Protein AF-A0A3B5MF87-F1 (afdb_monomer_lite)

Structure (mmCIF, N/CA/C/O backbone):
data_AF-A0A3B5MF87-F1
#
_entry.id   AF-A0A3B5MF87-F1
#
loop_
_atom_site.group_PDB
_atom_site.id
_atom_site.type_symbol
_atom_site.label_atom_id
_atom_site.label_alt_id
_atom_site.label_comp_id
_atom_site.label_asym_id
_atom_site.label_entity_id
_atom_site.label_seq_id
_atom_site.pdbx_PDB_ins_code
_atom_site.Cartn_x
_atom_site.Cartn_y
_atom_site.Cartn_z
_atom_site.occupancy
_atom_site.B_iso_or_equiv
_atom_site.auth_seq_id
_atom_site.auth_comp_id
_atom_site.auth_asym_id
_atom_site.auth_atom_id
_atom_site.pdbx_PDB_model_num
ATOM 1 N N . MET A 1 1 ? 2.704 -12.969 -25.550 1.00 55.19 1 MET A N 1
ATOM 2 C CA . MET A 1 1 ? 1.831 -13.294 -24.402 1.00 55.19 1 MET A CA 1
ATOM 3 C C . MET A 1 1 ? 0.394 -13.183 -24.874 1.00 55.19 1 MET A C 1
ATOM 5 O O . MET A 1 1 ? -0.040 -12.079 -25.183 1.00 55.19 1 MET A O 1
ATOM 9 N N . GLU A 1 2 ? -0.325 -14.295 -25.023 1.00 80.19 2 GLU A N 1
ATOM 10 C CA . GLU A 1 2 ? -1.750 -14.218 -25.361 1.00 80.19 2 GLU A CA 1
ATOM 11 C C . GLU A 1 2 ? -2.504 -13.510 -24.228 1.00 80.19 2 GLU A C 1
ATOM 13 O O . GLU A 1 2 ? -2.262 -13.786 -23.053 1.00 80.19 2 GLU A O 1
ATOM 18 N N . ARG A 1 3 ? -3.440 -12.608 -24.557 1.00 82.19 3 ARG A N 1
ATOM 19 C CA . ARG A 1 3 ? -4.233 -11.834 -23.576 1.00 82.19 3 ARG A CA 1
ATOM 20 C C . ARG A 1 3 ? -4.832 -12.719 -22.469 1.00 82.19 3 ARG A C 1
ATOM 22 O O . ARG A 1 3 ? -4.917 -12.291 -21.323 1.00 82.19 3 ARG A O 1
ATOM 29 N N . ARG A 1 4 ? -5.199 -13.962 -22.805 1.00 83.12 4 ARG A N 1
ATOM 30 C CA . ARG A 1 4 ? -5.727 -14.967 -21.870 1.00 83.12 4 ARG A CA 1
ATOM 31 C C . ARG A 1 4 ? -4.704 -15.417 -20.824 1.00 83.12 4 ARG A C 1
ATOM 33 O O . ARG A 1 4 ? -5.057 -15.506 -19.657 1.00 83.12 4 ARG A O 1
ATOM 40 N N . GLN A 1 5 ? -3.451 -15.645 -21.217 1.00 87.88 5 GLN A N 1
ATOM 41 C CA . GLN A 1 5 ? -2.379 -16.041 -20.295 1.00 87.88 5 GLN A CA 1
ATOM 42 C C . GLN A 1 5 ? -2.035 -14.908 -19.326 1.00 87.88 5 GLN A C 1
ATOM 44 O O . GLN A 1 5 ? -1.913 -15.149 -18.133 1.00 87.88 5 GLN A O 1
ATOM 49 N N . PHE A 1 6 ? -1.969 -13.663 -19.812 1.00 82.19 6 PHE A N 1
ATOM 50 C CA . PHE A 1 6 ? -1.723 -12.499 -18.955 1.00 82.19 6 PHE A CA 1
ATOM 51 C C . PHE A 1 6 ? -2.814 -12.326 -17.888 1.00 82.19 6 PHE A C 1
ATOM 53 O O . PHE A 1 6 ? -2.506 -12.177 -16.708 1.00 82.19 6 PHE A O 1
ATOM 60 N N . VAL A 1 7 ? -4.089 -12.401 -18.287 1.00 86.94 7 VAL A N 1
ATOM 61 C CA . VAL A 1 7 ? -5.217 -12.313 -17.345 1.00 86.94 7 VAL A CA 1
ATOM 62 C C . VAL A 1 7 ? -5.210 -13.491 -16.368 1.00 86.94 7 VAL A C 1
ATOM 64 O O . VAL A 1 7 ? -5.424 -13.283 -15.178 1.00 86.94 7 VAL A O 1
ATOM 67 N N . ALA A 1 8 ? -4.909 -14.708 -16.832 1.00 88.94 8 ALA A N 1
ATOM 68 C CA . ALA A 1 8 ? -4.804 -15.877 -15.963 1.00 88.94 8 ALA A CA 1
ATOM 69 C C . ALA A 1 8 ? -3.695 -15.717 -14.910 1.00 88.94 8 ALA A C 1
ATOM 71 O O . ALA A 1 8 ? -3.944 -15.953 -13.731 1.00 88.94 8 ALA A O 1
ATOM 72 N N . SER A 1 9 ? -2.502 -15.258 -15.302 1.00 87.38 9 SER A N 1
ATOM 73 C CA . SER A 1 9 ? -1.400 -14.983 -14.371 1.00 87.38 9 SER A CA 1
ATOM 74 C C . SER A 1 9 ? -1.732 -13.859 -13.388 1.00 87.38 9 SER A C 1
ATOM 76 O O . SER A 1 9 ? -1.398 -13.970 -12.212 1.00 87.38 9 SER A O 1
ATOM 78 N N . LEU A 1 10 ? -2.423 -12.806 -13.840 1.00 84.00 10 LEU A N 1
ATOM 79 C CA . LEU A 1 10 ? -2.860 -11.700 -12.985 1.00 84.00 10 LEU A CA 1
ATOM 80 C C . LEU A 1 10 ? -3.847 -12.181 -11.910 1.00 84.00 10 LEU A C 1
ATOM 82 O O . LEU A 1 10 ? -3.669 -11.887 -10.730 1.00 84.00 10 LEU A O 1
ATOM 86 N N . VAL A 1 11 ? -4.869 -12.943 -12.312 1.00 87.06 11 VAL A N 1
ATOM 87 C CA . VAL A 1 11 ? -5.880 -13.482 -11.392 1.00 87.06 11 VAL A CA 1
ATOM 88 C C . VAL A 1 11 ? -5.253 -14.498 -10.440 1.00 87.06 11 VAL A C 1
ATOM 90 O O . VAL A 1 11 ? -5.478 -14.412 -9.237 1.00 87.06 11 VAL A O 1
ATOM 93 N N . ALA A 1 12 ? -4.418 -15.413 -10.943 1.00 89.06 12 ALA A N 1
ATOM 94 C CA . ALA A 1 12 ? -3.728 -16.397 -10.112 1.00 89.06 12 ALA A CA 1
ATOM 95 C C . ALA A 1 12 ? -2.805 -15.731 -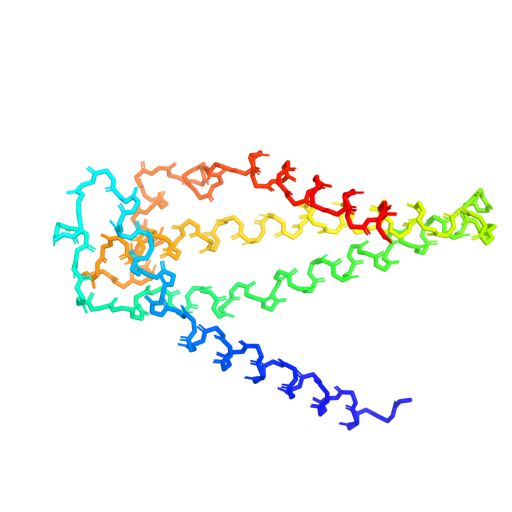9.080 1.00 89.06 12 ALA A C 1
ATOM 97 O O . ALA A 1 12 ? -2.843 -16.097 -7.907 1.00 89.06 12 ALA A O 1
ATOM 98 N N . GLY A 1 13 ? -2.035 -14.716 -9.487 1.00 86.62 13 GLY A N 1
ATOM 99 C CA . GLY A 1 13 ? -1.190 -13.934 -8.583 1.00 86.62 13 GLY A CA 1
ATOM 100 C C . GLY A 1 13 ? -2.000 -13.173 -7.532 1.00 86.62 13 GLY A C 1
ATOM 101 O O . GLY A 1 13 ? -1.656 -13.208 -6.353 1.00 86.62 13 GLY A O 1
ATOM 102 N N . GLY A 1 14 ? -3.115 -12.551 -7.930 1.00 84.50 14 GLY A N 1
ATOM 103 C CA . GLY A 1 14 ? -4.021 -11.860 -7.010 1.00 84.50 14 GLY A CA 1
ATOM 104 C C . GLY A 1 14 ? -4.669 -12.798 -5.988 1.00 84.50 14 GLY A C 1
ATOM 105 O O . GLY A 1 14 ? -4.673 -12.501 -4.794 1.00 84.50 14 GLY A O 1
ATOM 106 N N . CYS A 1 15 ? -5.168 -13.957 -6.428 1.00 86.25 15 CYS A N 1
ATOM 107 C CA . CYS A 1 15 ? -5.738 -14.973 -5.542 1.00 86.25 15 CYS A CA 1
ATOM 108 C C . CYS A 1 15 ? -4.689 -15.561 -4.594 1.00 86.25 15 CYS A C 1
ATOM 110 O O . CYS A 1 15 ? -4.975 -15.729 -3.410 1.00 86.25 15 CYS A O 1
ATOM 112 N N . ALA A 1 16 ? -3.478 -15.840 -5.086 1.00 88.00 16 ALA A N 1
ATOM 113 C CA . ALA A 1 16 ? -2.379 -16.319 -4.255 1.00 88.00 16 ALA A CA 1
ATOM 114 C C . ALA A 1 16 ? -2.008 -15.288 -3.178 1.00 88.00 16 ALA A C 1
ATOM 116 O O . ALA A 1 16 ? -1.942 -15.644 -2.004 1.00 88.00 16 ALA A O 1
ATOM 117 N N . GLY A 1 17 ? -1.857 -14.013 -3.555 1.00 83.69 17 GLY A N 1
ATOM 118 C CA . GLY A 1 17 ? -1.585 -12.919 -2.619 1.00 83.69 17 GLY A CA 1
ATOM 119 C C . GLY A 1 17 ? -2.672 -12.782 -1.553 1.00 83.69 17 GLY A C 1
ATOM 120 O O . GLY A 1 17 ? -2.369 -12.795 -0.366 1.00 83.69 17 GLY A O 1
ATOM 121 N N . MET A 1 18 ? -3.945 -12.777 -1.957 1.00 83.38 18 MET A N 1
ATOM 122 C CA . MET A 1 18 ? -5.071 -12.723 -1.018 1.00 83.38 18 MET A CA 1
ATOM 123 C C . MET A 1 18 ? -5.104 -13.934 -0.076 1.00 83.38 18 MET A C 1
ATOM 125 O O . MET A 1 18 ? -5.409 -13.793 1.103 1.00 83.38 18 MET A O 1
ATOM 129 N N . CYS A 1 19 ? -4.791 -15.133 -0.570 1.00 86.94 19 CYS A N 1
ATOM 130 C CA . CYS A 1 19 ? -4.762 -16.336 0.258 1.00 86.94 19 CYS A CA 1
ATOM 131 C C . CYS A 1 19 ? -3.644 -16.270 1.309 1.00 86.94 19 CYS A C 1
ATOM 133 O O . CYS A 1 19 ? -3.863 -16.641 2.464 1.00 86.94 19 CYS A O 1
ATOM 135 N N . VAL A 1 20 ? -2.465 -15.769 0.925 1.00 87.25 20 VAL A N 1
ATOM 136 C CA . VAL A 1 20 ? -1.350 -15.518 1.848 1.00 87.25 20 VAL A CA 1
ATOM 137 C C . VAL A 1 20 ? -1.753 -14.472 2.885 1.00 87.25 20 VAL A C 1
ATOM 139 O O . VAL A 1 20 ? -1.642 -14.741 4.081 1.00 87.25 20 VAL A O 1
ATOM 142 N N . ASP A 1 21 ? -2.302 -13.338 2.444 1.00 83.81 21 ASP A N 1
ATOM 143 C CA . ASP A 1 21 ? -2.749 -12.258 3.324 1.00 83.81 21 ASP A CA 1
ATOM 144 C C . ASP A 1 21 ? -3.786 -12.760 4.329 1.00 83.81 21 ASP A C 1
ATOM 146 O O . ASP A 1 21 ? -3.618 -12.541 5.520 1.00 83.81 21 ASP A O 1
ATOM 150 N N . LEU A 1 22 ? -4.815 -13.494 3.894 1.00 84.44 22 LEU A N 1
ATOM 151 C CA . LEU A 1 22 ? -5.850 -14.047 4.777 1.00 84.44 22 LEU A CA 1
ATOM 152 C C . LEU A 1 22 ? -5.292 -15.052 5.790 1.00 84.44 22 LEU A C 1
ATOM 154 O O . LEU A 1 22 ? -5.734 -15.068 6.937 1.00 84.44 22 LEU A O 1
ATOM 158 N N . THR A 1 23 ? -4.320 -15.870 5.384 1.00 88.38 23 THR A N 1
ATOM 159 C CA . THR A 1 23 ? -3.690 -16.859 6.272 1.00 88.38 23 THR A CA 1
ATOM 160 C C . THR A 1 23 ? -2.819 -16.183 7.332 1.00 88.38 23 THR A C 1
ATOM 162 O O . THR A 1 23 ? -2.786 -16.624 8.480 1.00 88.38 23 THR A O 1
ATOM 165 N N . LEU A 1 24 ? -2.128 -15.098 6.969 1.00 87.12 24 LEU A N 1
ATOM 166 C CA . LEU A 1 24 ? -1.213 -14.371 7.853 1.00 87.12 24 LEU A CA 1
ATOM 167 C C . LEU A 1 24 ? -1.891 -13.247 8.648 1.00 87.12 24 LEU A C 1
ATOM 169 O O . LEU A 1 24 ? -1.383 -12.852 9.699 1.00 87.12 24 LEU A O 1
ATOM 173 N N . PHE A 1 25 ? -3.064 -12.777 8.216 1.00 84.19 25 PHE A N 1
ATOM 174 C CA . PHE A 1 25 ? -3.796 -11.683 8.855 1.00 84.19 25 PHE A CA 1
ATOM 175 C C . PHE A 1 25 ? -4.025 -11.888 10.363 1.00 84.19 25 PHE A C 1
ATOM 177 O O . PHE A 1 25 ? -3.916 -10.919 11.128 1.00 84.19 25 PHE A O 1
ATOM 184 N N . PRO A 1 26 ? -4.302 -13.121 10.839 1.00 84.69 26 PRO A N 1
ATOM 185 C CA . PRO A 1 26 ? -4.396 -13.384 12.263 1.00 84.69 26 PRO A CA 1
ATOM 186 C C . PRO A 1 26 ? -3.131 -13.094 13.052 1.00 84.69 26 PRO A C 1
ATOM 188 O O . PRO A 1 26 ? -3.196 -12.496 14.128 1.00 84.69 26 PRO A O 1
ATOM 191 N N . LEU A 1 27 ? -1.982 -13.479 12.503 1.00 86.69 27 LEU A N 1
ATOM 192 C CA . LEU A 1 27 ? -0.686 -13.261 13.131 1.00 86.69 27 LEU A CA 1
ATOM 193 C C . LEU A 1 27 ? -0.345 -11.772 13.158 1.00 86.69 27 LEU A C 1
ATOM 195 O O . LEU A 1 27 ? 0.094 -11.269 14.193 1.00 86.69 27 LEU A O 1
ATOM 199 N N . ASP A 1 28 ? -0.634 -11.054 12.072 1.00 84.00 28 ASP A N 1
ATOM 200 C CA . ASP A 1 28 ? -0.458 -9.602 12.002 1.00 84.00 28 ASP A CA 1
ATOM 201 C C . ASP A 1 28 ? -1.291 -8.885 13.066 1.00 84.00 28 ASP A C 1
ATOM 203 O O . ASP A 1 28 ? -0.785 -8.016 13.775 1.00 84.00 28 ASP A O 1
ATOM 207 N N . THR A 1 29 ? -2.551 -9.286 13.233 1.00 82.81 29 THR A N 1
ATOM 208 C CA . THR A 1 29 ? -3.461 -8.669 14.206 1.00 82.81 29 THR A CA 1
ATOM 209 C C . THR A 1 29 ? -3.051 -8.965 15.648 1.00 82.81 29 THR A C 1
ATOM 211 O O . THR A 1 29 ? -3.109 -8.089 16.509 1.00 82.81 29 THR A O 1
ATOM 214 N N . ILE A 1 30 ? -2.585 -10.182 15.936 1.00 85.75 30 ILE A N 1
ATOM 215 C CA . ILE A 1 30 ? -2.056 -10.516 17.264 1.00 85.75 30 ILE A CA 1
ATOM 216 C C . ILE A 1 30 ? -0.790 -9.696 17.545 1.00 85.75 30 ILE A C 1
ATOM 218 O O . ILE A 1 30 ? -0.665 -9.108 18.622 1.00 85.75 30 ILE A O 1
ATOM 222 N N . LYS A 1 31 ? 0.122 -9.593 16.571 1.00 87.19 31 LYS A N 1
ATOM 223 C CA . LYS A 1 31 ? 1.358 -8.813 16.696 1.00 87.19 31 LYS A CA 1
ATOM 224 C C . LYS A 1 31 ? 1.075 -7.333 16.952 1.00 87.19 31 LYS A C 1
ATOM 226 O O . LYS A 1 31 ? 1.668 -6.766 17.868 1.00 87.19 31 LYS A O 1
ATOM 231 N N . THR A 1 32 ? 0.158 -6.712 16.208 1.00 83.69 32 THR A N 1
ATOM 232 C CA . THR A 1 32 ? -0.185 -5.292 16.405 1.00 83.69 32 THR A CA 1
ATOM 233 C C . THR A 1 32 ? -0.815 -5.036 17.772 1.00 83.69 32 THR A C 1
ATOM 235 O O . THR A 1 32 ? -0.495 -4.038 18.414 1.00 83.69 32 THR A O 1
ATOM 238 N N . ARG A 1 33 ? -1.640 -5.958 18.281 1.00 84.50 33 ARG A N 1
ATOM 239 C CA . ARG A 1 33 ? -2.233 -5.851 19.626 1.00 84.50 33 ARG A CA 1
ATOM 240 C C . ARG A 1 33 ? -1.221 -6.048 20.746 1.00 84.50 33 ARG A C 1
ATOM 242 O O . ARG A 1 33 ? -1.295 -5.340 21.746 1.00 84.50 33 ARG A O 1
ATOM 249 N N . LEU A 1 34 ? -0.271 -6.968 20.582 1.00 86.38 34 LEU A N 1
ATOM 250 C CA . LEU A 1 34 ? 0.834 -7.150 21.530 1.00 86.38 34 LEU A CA 1
ATOM 251 C C . LEU A 1 34 ? 1.763 -5.930 21.569 1.00 86.38 34 LEU A C 1
ATOM 253 O O . LEU A 1 34 ? 2.282 -5.595 22.627 1.00 86.38 34 LEU A O 1
ATOM 257 N N . GLN A 1 35 ? 1.940 -5.248 20.435 1.00 85.31 35 GLN A N 1
ATOM 258 C CA . GLN A 1 35 ? 2.724 -4.012 20.334 1.00 85.31 35 GLN A CA 1
ATOM 259 C C . GLN A 1 35 ? 1.938 -2.749 20.737 1.00 85.31 35 GLN A C 1
ATOM 261 O O . GLN A 1 35 ? 2.513 -1.660 20.801 1.00 85.31 35 GLN A O 1
ATOM 266 N N . SER A 1 36 ? 0.636 -2.864 21.025 1.00 83.12 36 SER A N 1
ATOM 267 C CA . SER A 1 36 ? -0.192 -1.734 21.450 1.00 83.12 36 SER A CA 1
ATOM 268 C C . SER A 1 36 ? 0.143 -1.298 22.877 1.00 83.12 36 SER A C 1
ATOM 270 O O . SER A 1 36 ? 0.157 -2.105 23.805 1.00 83.12 36 SER A O 1
ATOM 272 N N . GLN A 1 37 ? 0.298 0.012 23.079 1.00 80.38 37 GLN A N 1
ATOM 273 C CA . GLN A 1 37 ? 0.535 0.626 24.395 1.00 80.38 37 GLN A CA 1
ATOM 274 C C . GLN A 1 37 ? -0.609 0.377 25.397 1.00 80.38 37 GLN A C 1
ATOM 276 O O . GLN A 1 37 ? -0.416 0.484 26.603 1.00 80.38 37 GLN A O 1
ATOM 281 N N . GLN A 1 38 ? -1.810 0.044 24.915 1.00 80.06 38 GLN A N 1
ATOM 282 C CA . GLN A 1 38 ? -2.989 -0.190 25.756 1.00 80.06 38 GLN A CA 1
ATOM 283 C C . GLN A 1 38 ? -3.040 -1.617 26.342 1.00 80.06 38 GLN A C 1
ATOM 285 O O . GLN A 1 38 ? -3.834 -1.873 27.250 1.00 80.06 38 GLN A O 1
ATOM 290 N N . GLY A 1 39 ? -2.199 -2.536 25.848 1.00 82.00 39 GLY A N 1
ATOM 291 C CA . GLY A 1 39 ? -2.164 -3.946 26.243 1.00 82.00 39 GLY A CA 1
ATOM 292 C C . GLY A 1 39 ? -3.142 -4.846 25.470 1.00 82.00 39 GLY A C 1
ATOM 293 O O . GLY A 1 39 ? -4.200 -4.412 25.009 1.00 82.00 39 GLY A O 1
ATOM 294 N N . PHE A 1 40 ? -2.799 -6.136 25.360 1.00 83.44 40 PHE A N 1
ATOM 295 C CA . PHE A 1 40 ? -3.471 -7.116 24.489 1.00 83.44 40 PHE A CA 1
ATOM 296 C C . PHE A 1 40 ? -4.986 -7.234 24.719 1.00 83.44 40 PHE A C 1
ATOM 298 O O . PHE A 1 40 ? -5.765 -7.224 23.768 1.00 83.44 40 PHE A O 1
ATOM 305 N N . HIS A 1 41 ? -5.419 -7.298 25.981 1.00 81.06 41 HIS A N 1
ATOM 306 C CA . HIS A 1 41 ? -6.833 -7.475 26.328 1.00 81.06 41 HIS A CA 1
ATOM 307 C C . HIS A 1 41 ? -7.675 -6.243 25.970 1.00 81.06 41 HIS A C 1
ATOM 309 O O . HIS A 1 41 ? -8.782 -6.388 25.458 1.00 81.06 41 HIS A O 1
ATOM 315 N N . LYS A 1 42 ? -7.140 -5.031 26.184 1.00 79.19 42 LYS A N 1
ATOM 316 C CA . LYS A 1 42 ? -7.834 -3.773 25.857 1.00 79.19 42 LYS A CA 1
ATOM 317 C C . LYS A 1 42 ? -7.873 -3.503 24.354 1.00 79.19 42 LYS A C 1
ATOM 319 O O . LYS A 1 42 ? -8.842 -2.934 23.874 1.00 79.19 42 LYS A O 1
ATOM 324 N N . ALA A 1 43 ? -6.875 -3.983 23.612 1.00 75.88 43 ALA A N 1
ATOM 325 C CA . ALA A 1 43 ? -6.833 -3.912 22.152 1.00 75.88 43 ALA A CA 1
ATOM 326 C C . ALA A 1 43 ? -7.717 -4.972 21.450 1.00 75.88 43 ALA A C 1
ATOM 328 O O . ALA A 1 43 ? -7.662 -5.111 20.230 1.00 75.88 43 ALA A O 1
ATOM 329 N N . GLY A 1 44 ? -8.524 -5.734 22.204 1.00 76.56 44 GLY A N 1
ATOM 330 C CA . GLY A 1 44 ? -9.496 -6.694 21.672 1.00 76.56 44 GLY A CA 1
ATOM 331 C C . GLY A 1 44 ? -9.120 -8.171 21.788 1.00 76.56 44 GLY A C 1
ATOM 332 O O . GLY A 1 44 ? -9.880 -9.020 21.321 1.00 76.56 44 GLY A O 1
ATOM 333 N N . GLY A 1 45 ? -7.980 -8.506 22.400 1.00 82.19 45 GLY A N 1
ATOM 334 C CA . GLY A 1 45 ? -7.568 -9.887 22.667 1.00 82.19 45 GLY A CA 1
ATOM 335 C C . GLY A 1 45 ? -7.557 -10.757 21.407 1.00 82.19 45 GLY A C 1
ATOM 336 O O . GLY A 1 45 ? -6.914 -10.412 20.419 1.00 82.19 45 GLY A O 1
ATOM 337 N N . PHE A 1 46 ? -8.309 -11.860 21.421 1.00 82.25 46 PHE A N 1
ATOM 338 C CA . PHE A 1 46 ? -8.519 -12.745 20.265 1.00 82.25 46 PHE A CA 1
ATOM 339 C C . PHE A 1 46 ? -9.821 -12.454 19.486 1.00 82.25 46 PHE A C 1
ATOM 341 O O . PHE A 1 46 ? -10.179 -13.196 18.579 1.00 82.25 46 PHE A O 1
ATOM 348 N N . GLY A 1 47 ? -10.566 -11.396 19.823 1.00 75.06 47 GLY A N 1
ATOM 349 C CA . GLY A 1 47 ? -11.815 -11.040 19.138 1.00 75.06 47 GLY A CA 1
ATOM 350 C C . GLY A 1 47 ? -11.580 -10.194 17.884 1.00 75.06 47 GLY A C 1
ATOM 351 O O . GLY A 1 47 ? -10.740 -9.298 17.891 1.00 75.06 47 GLY A O 1
ATOM 352 N N . GLY A 1 48 ? -12.319 -10.434 16.796 1.00 72.31 48 GLY A N 1
ATOM 353 C CA . GLY A 1 48 ? -12.262 -9.578 15.598 1.00 72.31 48 GLY A CA 1
ATOM 354 C C . GLY A 1 48 ? -10.899 -9.581 14.896 1.00 72.31 48 GLY A C 1
ATOM 355 O O . GLY A 1 48 ? -10.394 -8.533 14.511 1.00 72.31 48 GLY A O 1
ATOM 356 N N . ILE A 1 49 ? -10.280 -10.755 14.766 1.00 79.69 49 ILE A N 1
ATOM 357 C CA . ILE A 1 49 ? -8.921 -10.924 14.232 1.00 79.69 49 ILE A CA 1
ATOM 358 C C . ILE A 1 49 ? -8.803 -10.527 12.747 1.00 79.69 49 ILE A C 1
ATOM 360 O O . ILE A 1 49 ? -7.738 -10.128 12.304 1.00 79.69 49 ILE A O 1
ATOM 364 N N . TYR A 1 50 ? -9.896 -10.566 11.983 1.00 78.44 50 TYR A N 1
ATOM 365 C CA . TYR A 1 50 ? -9.929 -10.137 10.576 1.00 78.44 50 TYR A CA 1
ATOM 366 C C . TYR A 1 50 ? -10.328 -8.658 10.393 1.00 78.44 50 TYR A C 1
ATOM 368 O O . TYR A 1 50 ? -10.631 -8.212 9.283 1.00 78.44 50 TYR A O 1
ATOM 376 N N . ALA A 1 51 ? -10.351 -7.872 11.473 1.00 72.38 51 ALA A N 1
ATOM 377 C CA . ALA A 1 51 ? -10.676 -6.452 11.414 1.00 72.38 51 ALA A CA 1
ATOM 378 C C . ALA A 1 51 ? -9.602 -5.694 10.607 1.00 72.38 51 ALA A C 1
ATOM 380 O O . ALA A 1 51 ? -8.438 -5.666 10.990 1.00 72.38 51 ALA A O 1
ATOM 381 N N . GLY A 1 52 ? -9.984 -5.088 9.476 1.00 73.88 52 GLY A N 1
ATOM 382 C CA . GLY A 1 52 ? -9.066 -4.352 8.591 1.00 73.88 52 GLY A CA 1
ATOM 383 C C . GLY A 1 52 ? -8.622 -5.094 7.321 1.00 73.88 52 GLY A C 1
ATOM 384 O O . GLY A 1 52 ? -7.929 -4.496 6.500 1.00 73.88 52 GLY A O 1
ATOM 385 N N . VAL A 1 53 ? -9.053 -6.345 7.100 1.00 80.25 53 VAL A N 1
ATOM 386 C CA . VAL A 1 53 ? -8.858 -7.036 5.805 1.00 80.25 53 VAL A CA 1
ATOM 387 C C . VAL A 1 53 ? -9.401 -6.211 4.627 1.00 80.25 53 VAL A C 1
ATOM 389 O O . VAL A 1 53 ? -8.691 -6.085 3.628 1.00 80.25 53 VAL A O 1
ATOM 392 N N . PRO A 1 54 ? -10.595 -5.581 4.713 1.00 76.06 54 PRO A N 1
ATOM 393 C CA . PRO A 1 54 ? -11.138 -4.831 3.583 1.00 76.06 54 PRO A CA 1
ATOM 394 C C . PRO A 1 54 ? -10.277 -3.635 3.163 1.00 76.06 54 PRO A C 1
ATOM 396 O O . PRO A 1 54 ? -10.140 -3.393 1.967 1.00 76.06 54 PRO A O 1
ATOM 399 N N . SER A 1 55 ? -9.661 -2.900 4.102 1.00 78.69 55 SER A N 1
ATOM 400 C CA . SER A 1 55 ? -8.763 -1.798 3.722 1.00 78.69 55 SER A CA 1
ATOM 401 C C . SER A 1 55 ? -7.509 -2.318 3.037 1.00 78.69 55 SER A C 1
ATOM 403 O O . SER A 1 55 ? -7.122 -1.764 2.014 1.00 78.69 55 SER A O 1
ATOM 405 N N . ALA A 1 56 ? -6.908 -3.395 3.554 1.00 78.50 56 ALA A N 1
ATOM 406 C CA . ALA A 1 56 ? -5.735 -4.014 2.938 1.00 78.50 56 ALA A CA 1
ATOM 407 C C . ALA A 1 56 ? -6.021 -4.426 1.486 1.00 78.50 56 ALA A C 1
ATOM 409 O O . ALA A 1 56 ? -5.320 -3.996 0.574 1.00 78.50 56 ALA A O 1
ATOM 410 N N . ALA A 1 57 ? -7.114 -5.163 1.268 1.00 81.38 57 ALA A N 1
ATOM 411 C CA . ALA A 1 57 ? -7.519 -5.633 -0.052 1.00 81.38 57 ALA A CA 1
ATOM 412 C C . ALA A 1 57 ? -7.739 -4.487 -1.054 1.00 81.38 57 ALA A C 1
ATOM 414 O O . ALA A 1 57 ? -7.293 -4.570 -2.199 1.00 81.38 57 ALA A O 1
ATOM 415 N N . VAL A 1 58 ? -8.397 -3.403 -0.625 1.00 84.12 58 VAL A N 1
ATOM 416 C CA . VAL A 1 58 ? -8.681 -2.243 -1.487 1.00 84.12 58 VAL A CA 1
ATOM 417 C C . VAL A 1 58 ? -7.407 -1.470 -1.842 1.00 84.12 58 VAL A C 1
ATOM 419 O O . VAL A 1 58 ? -7.294 -0.972 -2.961 1.00 84.12 58 VAL A O 1
ATOM 422 N N . GLY A 1 59 ? -6.436 -1.379 -0.929 1.00 82.81 59 GLY A N 1
ATOM 423 C CA . GLY A 1 59 ? -5.186 -0.655 -1.177 1.00 82.81 59 GLY A CA 1
ATOM 424 C C . GLY A 1 59 ? -4.137 -1.433 -1.979 1.00 82.81 59 GLY A C 1
ATOM 425 O O . GLY A 1 59 ? -3.283 -0.807 -2.608 1.00 82.81 59 GLY A O 1
ATOM 426 N N . SER A 1 60 ? -4.195 -2.770 -2.015 1.00 82.88 60 SER A N 1
ATOM 427 C CA . SER A 1 60 ? -3.160 -3.601 -2.652 1.00 82.88 60 SER A CA 1
ATOM 428 C C . SER A 1 60 ? -3.023 -3.371 -4.159 1.00 82.88 60 SER A C 1
ATOM 430 O O . SER A 1 60 ? -1.912 -3.182 -4.657 1.00 82.88 60 SER A O 1
ATOM 432 N N . PHE A 1 61 ? -4.138 -3.340 -4.897 1.00 85.38 61 PHE A N 1
ATOM 433 C CA . PHE A 1 61 ? -4.114 -3.108 -6.345 1.00 85.38 61 PHE A CA 1
ATOM 434 C C . PHE A 1 61 ? -3.548 -1.728 -6.732 1.00 85.38 61 PHE A C 1
ATOM 436 O O . PHE A 1 61 ? -2.597 -1.685 -7.517 1.00 85.38 61 PHE A O 1
ATOM 443 N N . PRO A 1 62 ? -4.059 -0.599 -6.198 1.00 89.56 62 PRO A N 1
ATOM 444 C CA . PRO A 1 62 ? -3.533 0.718 -6.549 1.00 89.56 62 PRO A CA 1
ATOM 445 C C . PRO A 1 62 ? -2.084 0.913 -6.083 1.00 89.56 62 PRO A C 1
ATOM 447 O O . PRO A 1 62 ? -1.312 1.553 -6.793 1.00 89.56 62 PRO A O 1
ATOM 450 N N . ASN A 1 63 ? -1.679 0.310 -4.957 1.00 88.19 63 ASN A N 1
ATOM 451 C CA . ASN A 1 63 ? -0.281 0.297 -4.523 1.00 88.19 63 ASN A CA 1
ATOM 452 C C . ASN A 1 63 ? 0.633 -0.377 -5.562 1.00 88.19 63 ASN A C 1
ATOM 454 O O . ASN A 1 63 ? 1.628 0.212 -5.983 1.00 88.19 63 ASN A O 1
ATOM 458 N N . ALA A 1 64 ? 0.277 -1.586 -6.010 1.00 86.88 64 ALA A N 1
ATOM 459 C CA . ALA A 1 64 ? 1.055 -2.315 -7.009 1.00 86.88 64 ALA A CA 1
ATOM 460 C C . ALA A 1 64 ? 1.100 -1.567 -8.351 1.00 86.88 64 ALA A C 1
ATOM 462 O O . ALA A 1 64 ? 2.165 -1.438 -8.954 1.00 86.88 64 ALA A O 1
ATOM 463 N N . ALA A 1 65 ? -0.034 -1.025 -8.802 1.00 89.31 65 ALA A N 1
ATOM 464 C CA . ALA A 1 65 ? -0.103 -0.250 -10.036 1.00 89.31 65 ALA A CA 1
ATOM 465 C C . ALA A 1 65 ? 0.817 0.981 -9.989 1.00 89.31 65 ALA A C 1
ATOM 467 O O . ALA A 1 65 ? 1.586 1.208 -10.922 1.00 89.31 65 ALA A O 1
ATOM 468 N N . ALA A 1 66 ? 0.785 1.743 -8.893 1.00 91.94 66 ALA A N 1
ATOM 469 C CA . ALA A 1 66 ? 1.627 2.921 -8.719 1.00 91.94 66 ALA A CA 1
ATOM 470 C C . ALA A 1 66 ? 3.124 2.578 -8.720 1.00 91.94 66 ALA A C 1
ATOM 472 O O . ALA A 1 66 ? 3.906 3.276 -9.372 1.00 91.94 66 ALA A O 1
ATOM 473 N N . PHE A 1 67 ? 3.510 1.482 -8.058 1.00 92.19 67 PHE A N 1
ATOM 474 C CA . PHE A 1 67 ? 4.879 0.970 -8.092 1.00 92.19 67 PHE A CA 1
ATOM 475 C C . PHE A 1 67 ? 5.310 0.625 -9.523 1.00 92.19 67 PHE A C 1
ATOM 477 O O . PHE A 1 67 ? 6.281 1.192 -10.020 1.00 92.19 67 PHE A O 1
ATOM 484 N N . PHE A 1 68 ? 4.573 -0.257 -10.211 1.00 90.44 68 PHE A N 1
ATOM 485 C CA . PHE A 1 68 ? 4.968 -0.758 -11.531 1.00 90.44 68 PHE A CA 1
ATOM 486 C C . PHE A 1 68 ? 4.991 0.337 -12.599 1.00 90.44 68 PHE A C 1
ATOM 488 O O . PHE A 1 68 ? 5.926 0.390 -13.394 1.00 90.44 68 PHE A O 1
ATOM 495 N N . VAL A 1 69 ? 4.008 1.243 -12.603 1.00 91.94 69 VAL A N 1
ATOM 496 C CA . VAL A 1 69 ? 3.977 2.369 -13.550 1.00 91.94 69 VAL A CA 1
ATOM 497 C C . VAL A 1 69 ? 5.188 3.277 -13.347 1.00 91.94 69 VAL A C 1
ATOM 499 O O . VAL A 1 69 ? 5.867 3.632 -14.311 1.00 91.94 69 VAL A O 1
ATOM 502 N N . THR A 1 70 ? 5.491 3.627 -12.097 1.00 92.75 70 THR A N 1
ATOM 503 C CA . THR A 1 70 ? 6.640 4.483 -11.774 1.00 92.75 70 THR A CA 1
ATOM 504 C C . THR A 1 70 ? 7.957 3.785 -12.103 1.00 92.75 70 THR A C 1
ATOM 506 O O . THR A 1 70 ? 8.859 4.406 -12.664 1.00 92.75 70 THR A O 1
ATOM 509 N N . TYR A 1 71 ? 8.054 2.490 -11.805 1.00 90.81 71 TYR A N 1
ATOM 510 C CA . TYR A 1 71 ? 9.217 1.664 -12.099 1.00 90.81 71 TYR A CA 1
ATOM 511 C C . TYR A 1 71 ? 9.520 1.617 -13.602 1.00 90.81 71 TYR A C 1
ATOM 513 O O . TYR A 1 71 ? 10.630 1.955 -14.013 1.00 90.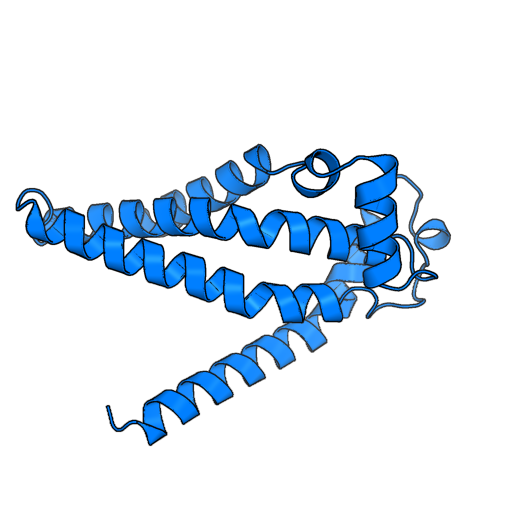81 71 TYR A O 1
ATOM 521 N N . GLU A 1 72 ? 8.534 1.265 -14.434 1.00 88.75 72 GLU A N 1
ATOM 522 C CA . GLU A 1 72 ? 8.706 1.175 -15.891 1.00 88.75 72 GLU A CA 1
ATOM 523 C C . GLU A 1 72 ? 9.001 2.545 -16.514 1.00 88.75 72 GLU A C 1
ATOM 525 O O . GLU A 1 72 ? 9.895 2.668 -17.354 1.00 88.75 72 GLU A O 1
ATOM 530 N N . CYS A 1 73 ? 8.321 3.602 -16.054 1.00 89.88 73 CYS A N 1
ATOM 531 C CA . CYS A 1 73 ? 8.583 4.971 -16.501 1.00 89.88 73 CYS A CA 1
ATOM 532 C C . CYS A 1 73 ? 10.025 5.397 -16.185 1.00 89.88 73 CYS A C 1
ATOM 534 O O . CYS A 1 73 ? 10.758 5.854 -17.063 1.00 89.88 73 CYS A O 1
ATOM 536 N N . THR A 1 74 ? 10.469 5.169 -14.948 1.00 89.38 74 THR A N 1
ATOM 537 C CA . THR A 1 74 ? 11.829 5.507 -14.515 1.00 89.38 74 THR A CA 1
ATOM 538 C C . THR A 1 74 ? 12.868 4.714 -15.301 1.00 89.38 74 THR A C 1
ATOM 540 O O . THR A 1 74 ? 13.840 5.280 -15.796 1.00 89.38 74 THR A O 1
ATOM 543 N N . LYS A 1 75 ? 12.646 3.411 -15.488 1.00 86.69 75 LYS A N 1
ATOM 544 C CA . LYS A 1 75 ? 13.539 2.550 -16.267 1.00 86.69 75 LYS A CA 1
ATOM 545 C C . LYS A 1 75 ? 13.640 3.003 -17.726 1.00 86.69 75 LYS A C 1
ATOM 547 O O . LYS A 1 75 ? 14.742 3.052 -18.269 1.00 86.69 75 LYS A O 1
ATOM 552 N N . SER A 1 76 ? 12.522 3.393 -18.342 1.00 86.50 76 SER A N 1
ATOM 553 C CA . SER A 1 76 ? 12.499 3.935 -19.705 1.00 86.50 76 SER A CA 1
ATOM 554 C C . SER A 1 76 ? 13.294 5.240 -19.820 1.00 86.50 76 SER A C 1
ATOM 556 O O . SER A 1 76 ? 14.044 5.418 -20.778 1.00 86.50 76 SER A O 1
ATOM 558 N N . LEU A 1 77 ? 13.172 6.142 -18.840 1.00 86.50 77 LEU A N 1
ATOM 559 C CA . LEU A 1 77 ? 13.905 7.413 -18.810 1.00 86.50 77 LEU A CA 1
ATOM 560 C C . LEU A 1 77 ? 15.416 7.211 -18.611 1.00 86.50 77 LEU A C 1
ATOM 562 O O . LEU A 1 77 ? 16.227 7.835 -19.299 1.00 86.50 77 LEU A O 1
ATOM 566 N N . LEU A 1 78 ? 15.808 6.310 -17.705 1.00 83.44 78 LEU A N 1
ATOM 567 C CA . LEU A 1 78 ? 17.215 5.989 -17.451 1.00 83.44 78 LEU A CA 1
ATOM 568 C C . LEU A 1 78 ? 17.864 5.284 -18.650 1.00 83.44 78 LEU A C 1
ATOM 570 O O . LEU A 1 78 ? 19.009 5.586 -18.987 1.00 83.44 78 LEU A O 1
ATOM 574 N N . GLY A 1 79 ? 17.126 4.397 -19.324 1.00 78.69 79 GLY A N 1
ATOM 575 C CA . GLY A 1 79 ? 17.575 3.738 -20.551 1.00 78.69 79 GLY A CA 1
ATOM 576 C C . GLY A 1 79 ? 17.755 4.709 -21.722 1.00 78.69 79 GLY A C 1
ATOM 577 O O . GLY A 1 79 ? 18.744 4.616 -22.447 1.00 78.69 79 GLY A O 1
ATOM 578 N N . ALA A 1 80 ? 16.855 5.687 -21.869 1.00 77.69 80 ALA A N 1
ATOM 579 C CA . ALA A 1 80 ? 16.939 6.713 -22.913 1.00 77.69 80 ALA A CA 1
ATOM 580 C C . ALA A 1 80 ? 18.115 7.687 -22.714 1.00 77.69 80 ALA A C 1
ATOM 582 O O . ALA A 1 80 ? 18.625 8.249 -23.680 1.00 77.69 80 ALA A O 1
ATOM 583 N N . SER A 1 81 ? 18.575 7.864 -21.472 1.00 67.88 81 SER A N 1
ATOM 584 C CA . SER A 1 81 ? 19.644 8.808 -21.116 1.00 67.88 81 SER A CA 1
ATOM 585 C C . SER A 1 81 ? 21.061 8.306 -21.458 1.00 67.88 81 SER A C 1
ATOM 587 O O . SER A 1 81 ? 22.029 9.028 -21.233 1.00 67.88 81 SER A O 1
ATOM 589 N N . GLY A 1 82 ? 21.216 7.074 -21.970 1.00 61.28 82 GLY A N 1
ATOM 590 C CA . GLY A 1 82 ? 22.480 6.486 -22.455 1.00 61.28 82 GLY A CA 1
ATOM 591 C C . GLY A 1 82 ? 23.527 6.154 -21.379 1.00 61.28 82 GLY A C 1
ATOM 592 O O . GLY A 1 82 ? 24.200 5.131 -21.473 1.00 61.28 82 GLY A O 1
ATOM 593 N N . ALA A 1 83 ? 23.617 6.948 -20.309 1.00 60.62 83 ALA A N 1
ATOM 594 C CA . ALA A 1 83 ? 24.550 6.768 -19.193 1.00 60.62 83 ALA A CA 1
ATOM 595 C C . ALA A 1 83 ? 24.301 5.480 -18.383 1.00 60.62 83 ALA A C 1
ATOM 597 O O . ALA A 1 83 ? 25.238 4.897 -17.842 1.00 60.62 83 ALA A O 1
ATOM 598 N N . PHE A 1 84 ? 23.050 5.007 -18.338 1.00 61.16 84 PHE A N 1
ATOM 599 C CA . PHE A 1 84 ? 22.647 3.783 -17.633 1.00 61.16 84 PHE A CA 1
ATOM 600 C C . PHE A 1 84 ? 22.314 2.614 -18.575 1.00 61.16 84 PHE A C 1
ATOM 602 O O . PHE A 1 84 ? 21.856 1.571 -18.118 1.00 61.16 84 PHE A O 1
ATOM 609 N N . ALA A 1 85 ? 22.567 2.756 -19.882 1.00 61.03 85 ALA A N 1
ATOM 610 C CA . ALA A 1 85 ? 22.329 1.699 -20.869 1.00 61.03 85 ALA A CA 1
ATOM 611 C C . ALA A 1 85 ? 23.426 0.613 -20.870 1.00 61.03 85 ALA A C 1
ATOM 613 O O . ALA A 1 85 ? 23.259 -0.449 -21.468 1.00 61.03 85 ALA A O 1
ATOM 614 N N . ALA A 1 86 ? 24.559 0.863 -20.204 1.00 66.94 86 ALA A N 1
ATOM 615 C CA . ALA A 1 86 ? 25.655 -0.093 -20.110 1.00 66.94 86 ALA A CA 1
ATOM 616 C C . ALA A 1 86 ? 25.304 -1.272 -19.171 1.00 66.94 86 ALA A C 1
ATOM 618 O O . ALA A 1 86 ? 24.776 -1.040 -18.082 1.00 66.94 86 ALA A O 1
ATOM 619 N N . PRO A 1 87 ? 25.698 -2.524 -19.488 1.00 65.31 87 PRO A N 1
ATOM 620 C CA . PRO A 1 87 ? 25.406 -3.704 -18.658 1.00 65.31 87 PRO A CA 1
ATOM 621 C C . PRO A 1 87 ? 25.891 -3.598 -17.203 1.00 65.31 87 PRO A C 1
ATOM 623 O O . PRO A 1 87 ? 25.269 -4.146 -16.299 1.00 65.31 87 PRO A O 1
ATOM 626 N N . ARG A 1 88 ? 26.978 -2.851 -16.954 1.00 66.56 88 ARG A N 1
ATOM 627 C CA . ARG A 1 88 ? 27.499 -2.576 -15.600 1.00 66.56 88 ARG A CA 1
ATOM 628 C C . ARG A 1 88 ? 26.625 -1.622 -14.778 1.00 66.56 88 ARG A C 1
ATOM 630 O O . ARG A 1 88 ? 26.695 -1.657 -13.558 1.00 66.56 88 ARG A O 1
ATOM 637 N N . ALA A 1 89 ? 25.826 -0.779 -15.427 1.00 71.94 89 ALA A N 1
ATOM 638 C CA . ALA A 1 89 ? 24.946 0.191 -14.777 1.00 71.94 89 ALA A CA 1
ATOM 639 C C . ALA A 1 89 ? 23.515 -0.346 -14.576 1.00 71.94 89 ALA A C 1
ATOM 641 O O . ALA A 1 89 ? 22.703 0.301 -13.911 1.00 71.94 89 ALA A O 1
ATOM 642 N N . ALA A 1 90 ? 23.214 -1.540 -15.105 1.00 74.38 90 ALA A N 1
ATOM 643 C CA . ALA A 1 90 ? 21.897 -2.159 -15.011 1.00 74.38 90 ALA A CA 1
ATOM 644 C C . ALA A 1 90 ? 21.404 -2.317 -13.555 1.00 74.38 90 ALA A C 1
ATOM 646 O O . ALA A 1 90 ? 20.287 -1.867 -13.288 1.00 74.38 90 ALA A O 1
ATOM 647 N N . PRO A 1 91 ? 22.200 -2.819 -12.581 1.00 81.69 91 PRO A N 1
ATOM 648 C CA . PRO A 1 91 ? 21.746 -2.935 -11.190 1.00 81.69 91 PRO A CA 1
ATOM 649 C C . PRO A 1 91 ? 21.357 -1.582 -10.585 1.00 81.69 91 PRO A C 1
ATOM 651 O O . PRO A 1 91 ? 20.291 -1.447 -9.993 1.00 81.69 91 PRO A O 1
ATOM 654 N N . VAL A 1 92 ? 22.165 -0.547 -10.835 1.00 82.62 92 VAL A N 1
ATOM 655 C CA . VAL A 1 92 ? 21.913 0.818 -10.350 1.00 82.62 92 VAL A CA 1
ATOM 656 C C . VAL A 1 92 ? 20.629 1.388 -10.956 1.00 82.62 92 VAL A C 1
ATOM 658 O O . VAL A 1 92 ? 19.827 1.998 -10.253 1.00 82.62 92 VAL A O 1
ATOM 661 N N . SER A 1 93 ? 20.386 1.151 -12.248 1.00 82.81 93 SER A N 1
ATOM 662 C CA . SER A 1 93 ? 19.162 1.613 -12.913 1.00 82.81 93 SER A CA 1
ATOM 663 C C . SER A 1 93 ? 17.898 0.968 -12.332 1.00 82.81 93 SER A C 1
ATOM 665 O O . SER A 1 93 ? 16.898 1.652 -12.107 1.00 82.81 93 SER A O 1
ATOM 667 N N . HIS A 1 94 ? 17.964 -0.328 -12.009 1.00 87.06 94 HIS A N 1
ATOM 668 C CA . HIS A 1 94 ? 16.870 -1.050 -11.369 1.00 87.06 94 HIS A CA 1
ATOM 669 C C . HIS A 1 94 ? 16.645 -0.583 -9.931 1.00 87.06 94 HIS A C 1
ATOM 671 O O . HIS A 1 94 ? 15.495 -0.422 -9.533 1.00 87.06 94 HIS A O 1
ATOM 677 N N . MET A 1 95 ? 17.714 -0.306 -9.179 1.00 87.69 95 MET A N 1
ATOM 678 C CA . MET A 1 95 ? 17.625 0.245 -7.824 1.00 87.69 95 MET A CA 1
ATOM 679 C C . MET A 1 95 ? 16.949 1.612 -7.798 1.00 87.69 95 MET A C 1
ATOM 681 O O . MET A 1 95 ? 16.068 1.847 -6.973 1.00 87.69 95 MET A O 1
ATOM 685 N N . LEU A 1 96 ? 17.346 2.519 -8.695 1.00 88.06 96 LEU A N 1
ATOM 686 C CA . LEU A 1 96 ? 16.761 3.856 -8.776 1.00 88.06 96 LEU A CA 1
ATOM 687 C C . LEU A 1 96 ? 15.283 3.791 -9.175 1.00 88.06 96 LEU A C 1
ATOM 689 O O . LEU A 1 96 ? 14.449 4.433 -8.536 1.00 88.06 96 LEU A O 1
ATOM 693 N N . ALA A 1 97 ? 14.948 2.963 -10.170 1.00 89.19 97 ALA A N 1
ATOM 694 C CA . ALA A 1 97 ? 13.566 2.726 -10.578 1.00 89.19 97 ALA A CA 1
ATOM 695 C C . ALA A 1 97 ? 12.715 2.119 -9.454 1.00 89.19 97 ALA A C 1
ATOM 697 O O . ALA A 1 97 ? 11.598 2.578 -9.219 1.00 89.19 97 ALA A O 1
ATOM 698 N N . ALA A 1 98 ? 13.245 1.133 -8.727 1.00 90.19 98 ALA A N 1
ATOM 699 C CA . ALA A 1 98 ? 12.561 0.512 -7.596 1.00 90.19 98 ALA A CA 1
ATOM 700 C C . ALA A 1 98 ? 12.380 1.492 -6.428 1.00 90.19 98 ALA A C 1
ATOM 702 O O . ALA A 1 98 ? 11.298 1.562 -5.855 1.00 90.19 98 ALA A O 1
ATOM 703 N N . SER A 1 99 ? 13.396 2.300 -6.117 1.00 91.50 99 SER A N 1
ATOM 704 C CA . SER A 1 99 ? 13.343 3.280 -5.025 1.00 91.50 99 SER A CA 1
ATOM 705 C C . SER A 1 99 ? 12.305 4.371 -5.294 1.00 91.50 99 SER A C 1
ATOM 707 O O . SER A 1 99 ? 11.512 4.706 -4.416 1.00 91.50 99 SER A O 1
ATOM 709 N N . LEU A 1 100 ? 12.267 4.902 -6.521 1.00 91.69 100 LEU A N 1
ATOM 710 C CA . LEU A 1 100 ? 11.246 5.866 -6.937 1.00 91.69 100 LEU A CA 1
ATOM 711 C C . LEU A 1 100 ? 9.851 5.233 -6.954 1.00 91.69 100 LEU A C 1
ATOM 713 O O . LEU A 1 100 ? 8.899 5.847 -6.473 1.00 91.69 100 LEU A O 1
ATOM 717 N N . GLY A 1 101 ? 9.743 3.989 -7.430 1.00 91.81 101 GLY A N 1
ATOM 718 C CA . GLY A 1 101 ? 8.511 3.207 -7.360 1.00 91.81 101 GLY A CA 1
ATOM 719 C C . GLY A 1 101 ? 7.982 3.065 -5.934 1.00 91.81 101 GLY A C 1
ATOM 720 O O . GLY A 1 101 ? 6.805 3.328 -5.697 1.00 91.81 101 GLY A O 1
ATOM 721 N N . GLU A 1 102 ? 8.844 2.727 -4.974 1.00 92.12 102 GLU A N 1
ATOM 722 C CA . GLU A 1 102 ? 8.463 2.587 -3.565 1.00 92.12 102 GLU A CA 1
ATOM 723 C C . GLU A 1 102 ? 8.026 3.907 -2.930 1.00 92.12 102 GLU A C 1
ATOM 725 O O . GLU A 1 102 ? 7.064 3.927 -2.162 1.00 92.12 102 GLU A O 1
ATOM 730 N N . ILE A 1 103 ? 8.678 5.025 -3.261 1.00 93.56 103 ILE A N 1
ATOM 731 C CA . ILE A 1 103 ? 8.276 6.351 -2.768 1.00 93.56 103 ILE A CA 1
ATOM 732 C C . ILE A 1 103 ? 6.847 6.676 -3.218 1.00 93.56 103 ILE A C 1
ATOM 734 O O . ILE A 1 103 ? 6.027 7.101 -2.404 1.00 93.56 103 ILE A O 1
ATOM 738 N N . VAL A 1 104 ? 6.523 6.440 -4.491 1.00 93.06 104 VAL A N 1
ATOM 739 C CA . VAL A 1 104 ? 5.173 6.696 -5.013 1.00 93.06 104 VAL A CA 1
ATOM 740 C C . VAL A 1 104 ? 4.164 5.706 -4.427 1.00 93.06 104 VAL A C 1
ATOM 742 O O . VAL A 1 104 ? 3.079 6.110 -4.009 1.00 93.06 104 VAL A O 1
ATOM 745 N N . ALA A 1 105 ? 4.526 4.428 -4.311 1.00 91.75 105 ALA A N 1
ATOM 746 C CA . ALA A 1 105 ? 3.686 3.407 -3.689 1.00 91.75 105 ALA A CA 1
ATOM 747 C C . ALA A 1 105 ? 3.361 3.738 -2.216 1.00 91.75 105 ALA A C 1
ATOM 749 O O . ALA A 1 105 ? 2.218 3.572 -1.776 1.00 91.75 105 ALA A O 1
ATOM 750 N N . CYS A 1 106 ? 4.313 4.323 -1.472 1.00 91.69 106 CYS A N 1
ATOM 751 C CA . CYS A 1 106 ? 4.103 4.769 -0.090 1.00 91.69 106 CYS A CA 1
ATOM 752 C C . CYS A 1 106 ? 2.930 5.753 0.045 1.00 91.69 106 CYS A C 1
ATOM 754 O O . CYS A 1 106 ? 2.284 5.772 1.093 1.00 91.69 106 CYS A O 1
ATOM 756 N N . LEU A 1 107 ? 2.616 6.550 -0.984 1.00 91.81 107 LEU A N 1
ATOM 757 C CA . LEU A 1 107 ? 1.512 7.518 -0.931 1.00 91.81 107 LEU A CA 1
ATOM 758 C C . LEU A 1 107 ? 0.138 6.851 -0.785 1.00 91.81 107 LEU A C 1
ATOM 760 O O . LEU A 1 107 ? -0.776 7.463 -0.232 1.00 91.81 107 LEU A O 1
ATOM 764 N N . ILE A 1 108 ? 0.004 5.613 -1.266 1.00 91.38 108 ILE A N 1
ATOM 765 C CA . ILE A 1 108 ? -1.226 4.810 -1.220 1.00 91.38 108 ILE A CA 1
ATOM 766 C C . ILE A 1 108 ? -1.165 3.810 -0.062 1.00 91.38 108 ILE A C 1
ATOM 768 O O . ILE A 1 108 ? -2.152 3.588 0.645 1.00 91.38 108 ILE A O 1
ATOM 772 N N . ARG A 1 109 ? 0.013 3.223 0.163 1.00 89.44 109 ARG A N 1
ATOM 773 C CA . ARG A 1 109 ? 0.235 2.231 1.214 1.00 89.44 109 ARG A CA 1
ATOM 774 C C . ARG A 1 109 ? 0.021 2.805 2.605 1.00 89.44 109 ARG A C 1
ATOM 776 O O . ARG A 1 109 ? -0.727 2.222 3.380 1.00 89.44 109 ARG A O 1
ATOM 783 N N . VAL A 1 110 ? 0.616 3.961 2.901 1.00 91.50 110 VAL A N 1
ATOM 784 C CA . VAL A 1 110 ? 0.582 4.571 4.239 1.00 91.50 110 VAL A CA 1
ATOM 785 C C . VAL A 1 110 ? -0.845 4.856 4.731 1.00 91.50 110 VAL A C 1
ATOM 787 O O . VAL A 1 110 ? -1.184 4.358 5.805 1.00 91.50 110 VAL A O 1
ATOM 790 N N . PRO A 1 111 ? -1.730 5.549 3.983 1.00 89.12 111 PRO A N 1
ATOM 791 C CA . PRO A 1 111 ? -3.106 5.759 4.442 1.00 89.12 111 PRO A CA 1
ATOM 792 C C . PRO A 1 111 ? -3.871 4.439 4.616 1.00 89.12 111 PRO A C 1
ATOM 794 O O . PRO A 1 111 ? -4.627 4.283 5.577 1.00 89.12 111 PRO A O 1
ATOM 797 N N . THR A 1 112 ? -3.638 3.461 3.737 1.00 88.38 112 THR A N 1
ATOM 798 C CA . THR A 1 112 ? -4.254 2.130 3.838 1.00 88.38 112 THR A CA 1
ATOM 799 C C . THR A 1 112 ? -3.807 1.394 5.105 1.00 88.38 112 THR A C 1
ATOM 801 O O . THR A 1 112 ? -4.627 0.803 5.814 1.00 88.38 112 THR A O 1
ATOM 804 N N . GLU A 1 113 ? -2.512 1.445 5.420 1.00 87.19 113 GLU A N 1
ATOM 805 C CA . GLU A 1 113 ? -1.926 0.821 6.605 1.00 87.19 113 GLU A CA 1
ATOM 806 C C . GLU A 1 113 ? -2.398 1.478 7.895 1.00 87.19 113 GLU A C 1
ATOM 808 O O . GLU A 1 113 ? -2.749 0.760 8.829 1.00 87.19 113 GLU A O 1
ATOM 813 N N . VAL A 1 114 ? -2.485 2.810 7.939 1.00 89.50 114 VAL A N 1
ATOM 814 C CA . VAL A 1 114 ? -3.001 3.530 9.111 1.00 89.50 114 VAL A CA 1
ATOM 815 C C . VAL A 1 114 ? -4.436 3.098 9.416 1.00 89.50 114 VAL A C 1
ATOM 817 O O . VAL A 1 114 ? -4.751 2.769 10.561 1.00 89.50 114 VAL A O 1
ATOM 820 N N . VAL A 1 115 ? -5.304 3.027 8.402 1.00 88.69 115 VAL A N 1
ATOM 821 C CA . VAL A 1 115 ? -6.695 2.577 8.580 1.00 88.69 115 VAL A CA 1
ATOM 822 C C . VAL A 1 115 ? -6.748 1.111 9.014 1.00 88.69 115 VAL A C 1
ATOM 824 O O . VAL A 1 115 ? -7.488 0.778 9.943 1.00 88.69 115 VAL A O 1
ATOM 827 N N . LYS A 1 116 ? -5.941 0.236 8.395 1.00 85.94 116 LYS A N 1
ATOM 828 C CA . LYS A 1 116 ? -5.834 -1.184 8.769 1.00 85.94 116 LYS A CA 1
ATOM 829 C C . LYS A 1 116 ? -5.438 -1.336 10.241 1.00 85.94 116 LYS A C 1
ATOM 831 O O . LYS A 1 116 ? -6.150 -1.992 10.993 1.00 85.94 116 LYS A O 1
ATOM 836 N N . GLN A 1 117 ? -4.354 -0.688 10.663 1.00 86.00 117 GLN A N 1
ATOM 837 C CA . GLN A 1 117 ? -3.811 -0.791 12.021 1.00 86.00 117 GLN A CA 1
ATOM 838 C C . GLN A 1 117 ? -4.776 -0.239 13.078 1.00 86.00 117 GLN A C 1
ATOM 840 O O . GLN A 1 117 ? -4.991 -0.881 14.105 1.00 86.00 117 GLN A O 1
ATOM 845 N N . ARG A 1 118 ? -5.419 0.910 12.823 1.00 86.12 118 ARG A N 1
ATOM 846 C CA . ARG A 1 118 ? -6.438 1.468 13.734 1.00 86.12 118 ARG A CA 1
ATOM 847 C C . ARG A 1 118 ? -7.648 0.547 13.871 1.00 86.12 118 ARG A C 1
ATOM 849 O O . ARG A 1 118 ? -8.138 0.344 14.977 1.00 86.12 118 ARG A O 1
ATOM 856 N N . THR A 1 119 ? -8.082 -0.059 12.766 1.00 84.62 119 THR A N 1
ATOM 857 C CA . THR A 1 119 ? -9.183 -1.034 12.769 1.00 84.62 119 THR A CA 1
ATOM 858 C C . THR A 1 119 ? -8.798 -2.313 13.529 1.00 84.62 119 THR A C 1
ATOM 860 O O . THR A 1 119 ? -9.595 -2.827 14.307 1.00 84.62 119 THR A O 1
ATOM 863 N N . GLN A 1 120 ? -7.557 -2.797 13.392 1.00 79.50 120 GLN A N 1
ATOM 864 C CA . GLN A 1 120 ? -7.051 -3.960 14.142 1.00 79.50 120 GLN A CA 1
ATOM 865 C C . GLN A 1 120 ? -6.971 -3.711 15.658 1.00 79.50 120 GLN A C 1
ATOM 867 O O . GLN A 1 120 ? -7.210 -4.635 16.445 1.00 79.50 120 GLN A O 1
ATOM 872 N N . ALA A 1 121 ? -6.656 -2.475 16.059 1.00 78.56 121 ALA A N 1
ATOM 873 C CA . ALA A 1 121 ? -6.587 -2.040 17.455 1.00 78.56 121 ALA A CA 1
ATOM 874 C C . ALA A 1 121 ? -7.959 -1.691 18.067 1.00 78.56 121 ALA A C 1
ATOM 876 O O . ALA A 1 121 ? -8.065 -1.575 19.287 1.00 78.56 121 ALA A O 1
ATOM 877 N N . SER A 1 122 ? -9.004 -1.532 17.247 1.00 76.75 122 SER A N 1
ATOM 878 C CA . SER A 1 122 ? -10.367 -1.211 17.685 1.00 76.75 122 SER A CA 1
ATOM 879 C C . SER A 1 122 ? -11.394 -2.133 17.002 1.00 76.75 122 SER A C 1
ATOM 881 O O . SER A 1 122 ? -12.047 -1.748 16.027 1.00 76.75 122 SER A O 1
ATOM 883 N N . PRO A 1 123 ? -11.557 -3.373 17.506 1.00 63.38 123 PRO A N 1
ATOM 884 C CA . PRO A 1 123 ? -12.323 -4.419 16.825 1.00 63.38 123 PRO A CA 1
ATOM 885 C C . PRO A 1 123 ? -13.828 -4.144 16.709 1.00 63.38 123 PRO A C 1
ATOM 887 O O . PRO A 1 123 ? -14.509 -4.817 15.942 1.00 63.38 123 PRO A O 1
ATOM 890 N N . SER A 1 124 ? -14.365 -3.189 17.472 1.00 64.25 124 SER A N 1
ATOM 891 C CA . SER A 1 124 ? -15.787 -2.829 17.472 1.00 64.25 124 SER A CA 1
ATOM 892 C C . SER A 1 124 ? -16.190 -1.889 16.331 1.00 64.25 124 SER A C 1
ATOM 894 O O . SER A 1 124 ? -17.378 -1.619 16.162 1.00 64.25 124 SER A O 1
ATOM 896 N N . SER A 1 125 ? -15.238 -1.392 15.536 1.00 71.50 125 SER A N 1
ATOM 897 C CA . SER A 1 125 ? -15.509 -0.407 14.486 1.00 71.50 125 SER A CA 1
ATOM 898 C C . SER A 1 125 ? -15.246 -0.948 13.087 1.00 71.50 125 SER A C 1
ATOM 900 O O . SER A 1 125 ? -14.260 -1.629 12.823 1.00 71.50 125 SER A O 1
ATOM 902 N N . THR A 1 126 ? -16.122 -0.590 12.151 1.00 81.25 126 THR A N 1
ATOM 903 C CA . THR A 1 126 ? -15.932 -0.898 10.728 1.00 81.25 126 THR A CA 1
ATOM 904 C C . THR A 1 126 ? -14.791 -0.060 10.147 1.00 81.25 126 THR A C 1
ATOM 906 O O . THR A 1 126 ? -14.635 1.108 10.504 1.00 81.25 126 THR A O 1
ATOM 909 N N . THR A 1 127 ? -14.046 -0.618 9.189 1.00 81.62 127 THR A N 1
ATOM 910 C CA . THR A 1 127 ? -12.957 0.057 8.457 1.00 81.62 127 THR A CA 1
ATOM 911 C C . THR A 1 127 ? -13.355 1.441 7.928 1.00 81.62 127 THR A C 1
ATOM 913 O O . THR A 1 127 ? -12.590 2.395 8.046 1.00 81.62 127 THR A O 1
ATOM 916 N N . TYR A 1 128 ? -14.574 1.574 7.394 1.00 83.12 128 TYR A N 1
ATOM 917 C CA . TYR A 1 128 ? -15.108 2.847 6.905 1.00 83.12 128 TYR A CA 1
ATOM 918 C C . TYR A 1 128 ? -15.292 3.882 8.025 1.00 83.12 128 TYR A C 1
ATOM 920 O O . TYR A 1 128 ? -14.849 5.022 7.895 1.00 83.12 128 TYR A O 1
ATOM 928 N N . ASN A 1 129 ? -15.876 3.473 9.154 1.00 86.12 129 ASN A N 1
ATOM 929 C CA . ASN A 1 129 ? -16.062 4.354 10.308 1.00 86.12 129 ASN A CA 1
ATOM 930 C C . ASN A 1 129 ? -14.713 4.793 10.889 1.00 86.12 129 ASN A C 1
ATOM 932 O O . ASN A 1 129 ? -14.570 5.947 11.276 1.00 86.12 129 ASN A O 1
ATOM 936 N N . MET A 1 130 ? -13.711 3.909 10.884 1.00 87.19 130 MET A N 1
ATOM 937 C CA . MET A 1 130 ? -12.346 4.231 11.315 1.00 87.19 130 MET A CA 1
ATOM 938 C C . MET A 1 130 ? -11.647 5.232 10.392 1.00 87.19 130 MET A C 1
ATOM 940 O O . MET A 1 130 ? -10.996 6.161 10.875 1.00 87.19 130 MET A O 1
ATOM 944 N N . LEU A 1 131 ? -11.804 5.086 9.074 1.00 86.56 131 LEU A N 1
ATOM 945 C CA . LEU A 1 131 ? -11.316 6.068 8.104 1.00 86.56 131 LEU A CA 1
ATOM 946 C C . LEU A 1 131 ? -11.967 7.438 8.339 1.00 86.56 131 LEU A C 1
ATOM 948 O O . 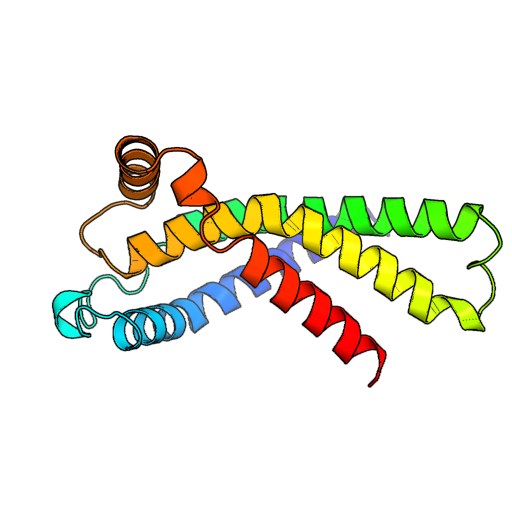LEU A 1 131 ? -11.265 8.445 8.425 1.00 86.56 131 LEU A O 1
ATOM 952 N N . LEU A 1 132 ? -13.295 7.473 8.480 1.00 88.81 132 LEU A N 1
ATOM 953 C CA . LEU A 1 132 ? -14.042 8.715 8.668 1.00 88.81 132 LEU A CA 1
ATOM 954 C C . LEU A 1 132 ? -13.714 9.389 10.008 1.00 88.81 132 LEU A C 1
ATOM 956 O O . LEU A 1 132 ? -13.523 10.602 10.047 1.00 88.81 132 LEU A O 1
ATOM 960 N N . ALA A 1 133 ? -13.588 8.612 11.088 1.00 87.69 133 ALA A N 1
ATOM 961 C CA . ALA A 1 133 ? -13.164 9.106 12.395 1.00 87.69 133 ALA A CA 1
ATOM 962 C C . ALA A 1 133 ? -11.754 9.709 12.331 1.00 87.69 133 ALA A C 1
ATOM 964 O O . ALA A 1 133 ? -11.549 10.836 12.768 1.00 87.69 133 ALA A O 1
ATOM 965 N N . THR A 1 134 ? -10.809 9.022 11.681 1.00 87.94 134 THR A N 1
ATOM 966 C CA . THR A 1 134 ? -9.437 9.525 11.504 1.00 87.94 134 THR A CA 1
ATOM 967 C C . THR A 1 134 ? -9.413 10.836 10.717 1.00 87.94 134 THR A C 1
ATOM 969 O O . THR A 1 134 ? -8.736 11.783 11.114 1.00 87.94 134 THR A O 1
ATOM 972 N N . LEU A 1 135 ? -10.186 10.926 9.631 1.00 90.56 135 LEU A N 1
ATOM 973 C CA . LEU A 1 135 ? -10.309 12.155 8.846 1.00 90.56 135 LEU A CA 1
ATOM 974 C C . LEU A 1 135 ? -10.963 13.297 9.632 1.00 90.56 135 LEU A C 1
ATOM 976 O O . LEU A 1 135 ? -10.599 14.452 9.428 1.00 90.56 135 LEU A O 1
ATOM 980 N N . ARG A 1 136 ? -11.912 12.998 10.522 1.00 91.50 136 ARG A N 1
ATOM 981 C CA . ARG A 1 136 ? -12.609 14.007 11.327 1.00 91.50 136 ARG A CA 1
ATOM 982 C C . ARG A 1 136 ? -11.768 14.516 12.499 1.00 91.50 136 ARG A C 1
ATOM 984 O O . ARG A 1 136 ? -11.825 15.703 12.797 1.00 91.50 136 ARG A O 1
ATOM 991 N N . GLU A 1 137 ? -11.018 13.636 13.157 1.00 91.31 137 GLU A N 1
ATOM 992 C CA . GLU A 1 137 ? -10.252 13.953 14.370 1.00 91.31 137 GLU A CA 1
ATOM 993 C C . GLU A 1 137 ? -8.840 14.470 14.067 1.00 91.31 137 GLU A C 1
ATOM 995 O O . GLU A 1 137 ? -8.381 15.421 14.692 1.00 91.31 137 GLU A O 1
ATOM 1000 N N . GLU A 1 138 ? -8.147 13.869 13.095 1.00 88.44 138 GLU A N 1
ATOM 1001 C CA . GLU A 1 138 ? -6.740 14.171 12.787 1.00 88.44 138 GLU A CA 1
ATOM 1002 C C . GLU A 1 138 ? -6.535 14.754 11.379 1.00 88.44 138 GLU A C 1
ATOM 1004 O O . GLU A 1 138 ? -5.428 15.177 11.018 1.00 88.44 138 GLU A O 1
ATOM 1009 N N . GLY A 1 139 ? -7.587 14.774 10.558 1.00 90.75 139 GLY A N 1
ATOM 1010 C CA . GLY A 1 139 ? -7.513 15.216 9.171 1.00 90.75 139 GLY A CA 1
ATOM 1011 C C . GLY A 1 139 ? -6.668 14.297 8.287 1.00 90.75 139 GLY A C 1
ATOM 1012 O O . GLY A 1 139 ? -6.294 13.178 8.640 1.00 90.75 139 GLY A O 1
ATOM 1013 N N . VAL A 1 140 ? -6.308 14.810 7.108 1.00 89.56 140 VAL A N 1
ATOM 1014 C CA . VAL A 1 140 ? -5.457 14.096 6.137 1.00 89.56 140 VAL A CA 1
ATOM 1015 C C . VAL A 1 140 ? -4.067 13.805 6.715 1.00 89.56 140 VAL A C 1
ATOM 1017 O O . VAL A 1 140 ? -3.475 12.772 6.420 1.00 89.56 140 VAL A O 1
ATOM 1020 N N . ARG A 1 141 ? -3.555 14.666 7.602 1.00 88.06 141 ARG A N 1
ATOM 1021 C CA . ARG A 1 141 ? -2.264 14.453 8.275 1.00 88.06 141 ARG A CA 1
ATOM 1022 C C . ARG A 1 141 ? -2.245 13.187 9.135 1.00 88.06 141 ARG A C 1
ATOM 1024 O O . ARG A 1 141 ? -1.210 12.528 9.180 1.00 88.06 141 ARG A O 1
ATOM 1031 N N . GLY A 1 142 ? -3.370 12.821 9.755 1.00 87.19 142 GLY A N 1
ATOM 1032 C CA . GLY A 1 142 ? -3.493 11.578 10.522 1.00 87.19 142 GLY A CA 1
ATOM 1033 C C . GLY A 1 142 ? -3.275 10.322 9.675 1.00 87.19 142 GLY A C 1
ATOM 1034 O O . GLY A 1 142 ? -2.678 9.357 10.150 1.00 87.19 142 GLY A O 1
ATOM 1035 N N . LEU A 1 143 ? -3.680 10.358 8.398 1.00 88.25 143 LEU A N 1
ATOM 1036 C CA . LEU A 1 143 ? -3.512 9.249 7.453 1.00 88.25 143 LEU A CA 1
ATOM 1037 C C . LEU A 1 143 ? -2.074 9.079 6.954 1.00 88.25 143 LEU A C 1
ATOM 1039 O O . LEU A 1 143 ? -1.693 7.975 6.588 1.00 88.25 143 LEU A O 1
ATOM 1043 N N . TYR A 1 144 ? -1.272 10.144 6.958 1.00 90.75 144 TYR A N 1
ATOM 1044 C CA . TYR A 1 144 ? 0.135 10.116 6.535 1.00 90.75 144 TYR A CA 1
AT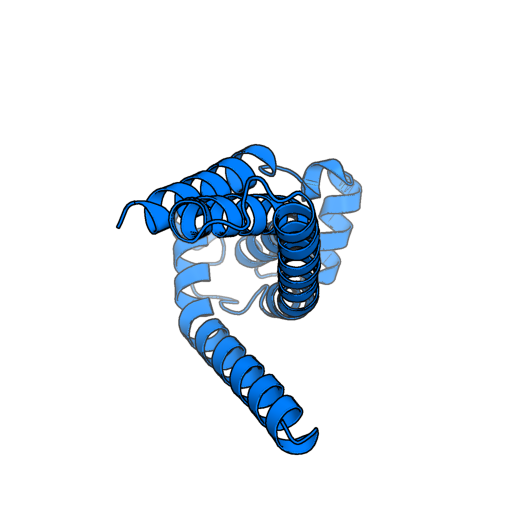OM 1045 C C . TYR A 1 144 ? 1.116 10.069 7.714 1.00 90.75 144 TYR A C 1
ATOM 1047 O O . TYR A 1 144 ? 2.323 10.280 7.554 1.00 90.75 144 TYR A O 1
ATOM 1055 N N . ARG A 1 145 ? 0.621 9.781 8.922 1.00 86.25 145 ARG A N 1
ATOM 1056 C CA . ARG A 1 145 ? 1.463 9.653 10.110 1.00 86.25 145 ARG A CA 1
ATOM 1057 C C . ARG A 1 145 ? 2.411 8.462 9.944 1.00 86.25 145 ARG A C 1
ATOM 1059 O O . ARG A 1 145 ? 1.971 7.331 9.793 1.00 86.25 145 ARG A O 1
ATOM 1066 N N . GLY A 1 146 ? 3.716 8.731 9.976 1.00 86.00 146 GLY A N 1
ATOM 1067 C CA . GLY A 1 146 ? 4.751 7.715 9.746 1.00 86.00 146 GLY A CA 1
ATOM 1068 C C . GLY A 1 146 ? 5.204 7.574 8.288 1.00 86.00 146 GLY A C 1
ATOM 1069 O O . GLY A 1 146 ? 6.043 6.723 8.008 1.00 86.00 146 GLY A O 1
ATOM 1070 N N . TYR A 1 147 ? 4.737 8.428 7.367 1.00 88.69 147 TYR A N 1
ATOM 1071 C CA . TYR A 1 147 ? 5.148 8.378 5.957 1.00 88.69 147 TYR A CA 1
ATOM 1072 C C . TYR A 1 147 ? 6.674 8.389 5.774 1.00 88.69 147 TYR A C 1
ATOM 1074 O O . TYR A 1 147 ? 7.219 7.523 5.097 1.00 88.69 147 TYR A O 1
ATOM 1082 N N . GLY A 1 148 ? 7.378 9.319 6.431 1.00 87.94 148 GLY A N 1
ATOM 1083 C CA . GLY A 1 148 ? 8.837 9.422 6.321 1.00 87.94 148 GLY A CA 1
ATOM 1084 C C . GLY A 1 148 ? 9.571 8.171 6.816 1.00 87.94 148 GLY A C 1
ATOM 1085 O O . GLY A 1 148 ? 10.489 7.699 6.151 1.00 87.94 148 GLY A O 1
ATOM 1086 N N . SER A 1 149 ? 9.133 7.589 7.938 1.00 89.06 149 SER A N 1
ATOM 1087 C CA . SER A 1 149 ? 9.711 6.339 8.448 1.00 89.06 149 SER A CA 1
ATOM 1088 C C . SER A 1 149 ? 9.442 5.157 7.520 1.00 89.06 149 SER A C 1
ATOM 1090 O O . SER A 1 149 ? 10.328 4.331 7.325 1.00 89.06 149 SER A O 1
ATOM 1092 N N . THR A 1 150 ? 8.254 5.091 6.912 1.00 87.38 150 THR A N 1
ATOM 1093 C CA . THR A 1 150 ? 7.915 4.031 5.959 1.00 87.38 150 THR A CA 1
ATOM 1094 C C . THR A 1 150 ? 8.757 4.150 4.694 1.00 87.38 150 THR A C 1
ATOM 1096 O O . THR A 1 150 ? 9.369 3.170 4.291 1.00 87.38 150 THR A O 1
ATOM 1099 N N . VAL A 1 151 ? 8.870 5.346 4.110 1.00 89.56 151 VAL A N 1
ATOM 1100 C CA . VAL A 1 151 ? 9.718 5.577 2.929 1.00 89.56 151 VAL A CA 1
ATOM 1101 C C . VAL A 1 151 ? 11.168 5.196 3.213 1.00 89.56 151 VAL A C 1
ATOM 1103 O O . VAL A 1 151 ? 11.774 4.476 2.427 1.00 89.56 151 VAL A O 1
ATOM 1106 N N . LEU A 1 152 ? 11.719 5.629 4.350 1.00 89.56 152 LEU A N 1
ATOM 1107 C CA . LEU A 1 152 ? 13.097 5.306 4.717 1.00 89.56 152 LEU A CA 1
ATOM 1108 C C . LEU A 1 152 ? 13.299 3.794 4.880 1.00 89.56 152 LEU A C 1
ATOM 1110 O O . LEU A 1 152 ? 14.314 3.259 4.434 1.00 89.56 152 LEU A O 1
ATOM 1114 N N . ARG A 1 153 ? 12.319 3.087 5.453 1.00 88.94 153 ARG A N 1
ATOM 1115 C CA . ARG A 1 153 ? 12.341 1.624 5.568 1.00 88.94 153 ARG A CA 1
ATOM 1116 C C . ARG A 1 153 ? 12.327 0.938 4.199 1.00 88.94 153 ARG A C 1
ATOM 1118 O O . ARG A 1 153 ? 13.149 0.057 3.968 1.00 88.94 153 ARG A O 1
ATOM 1125 N N . GLU A 1 154 ? 11.435 1.331 3.293 1.00 87.38 154 GLU A N 1
ATOM 1126 C CA . GLU A 1 154 ? 11.336 0.683 1.975 1.00 87.38 154 GLU A CA 1
ATOM 1127 C C . GLU A 1 154 ? 12.570 0.973 1.109 1.00 87.38 154 GLU A C 1
ATOM 1129 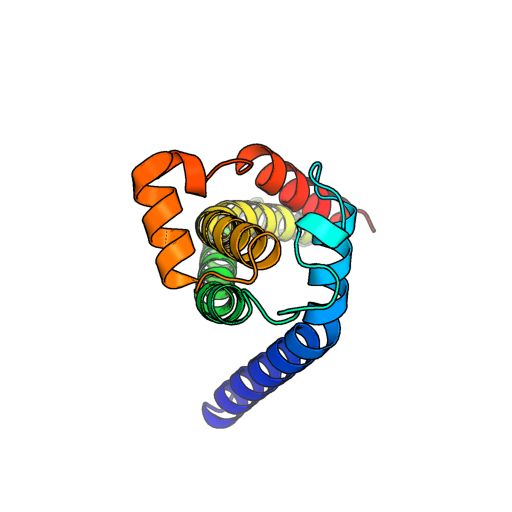O O . GLU A 1 154 ? 13.170 0.059 0.549 1.00 87.38 154 GLU A O 1
ATOM 1134 N N . VAL A 1 155 ? 13.025 2.229 1.063 1.00 87.25 155 VAL A N 1
ATOM 1135 C CA . VAL A 1 155 ? 14.198 2.623 0.264 1.00 87.25 155 VAL A CA 1
ATOM 1136 C C . VAL A 1 155 ? 15.482 1.968 0.783 1.00 87.25 155 VAL A C 1
ATOM 1138 O O . VAL A 1 155 ? 16.320 1.528 -0.010 1.00 87.25 155 VAL A O 1
ATOM 1141 N N . SER A 1 156 ? 15.643 1.859 2.106 1.00 85.06 156 SER A N 1
ATOM 1142 C CA . SER A 1 156 ? 16.785 1.139 2.689 1.00 85.06 156 SER A CA 1
ATOM 1143 C C . SER A 1 156 ? 16.730 -0.360 2.392 1.00 85.06 156 SER A C 1
ATOM 1145 O O . SER A 1 156 ? 17.764 -0.943 2.071 1.00 85.06 156 SER A O 1
ATOM 1147 N N . SER A 1 157 ? 15.537 -0.961 2.405 1.00 82.62 157 SER A N 1
ATOM 1148 C CA . SER A 1 157 ? 15.338 -2.369 2.038 1.00 82.62 157 SER A CA 1
ATOM 1149 C C . SER A 1 157 ? 15.716 -2.630 0.576 1.00 82.62 157 SER A C 1
ATOM 1151 O O . SER A 1 157 ? 16.514 -3.525 0.313 1.00 82.62 157 SER A O 1
ATOM 1153 N N . VAL A 1 158 ? 15.246 -1.800 -0.365 1.00 83.94 158 VAL A N 1
ATOM 1154 C CA . VAL A 1 158 ? 15.612 -1.893 -1.794 1.00 83.94 158 VAL A CA 1
ATOM 1155 C C . VAL A 1 158 ? 17.122 -1.757 -1.996 1.00 83.94 158 VAL A C 1
ATOM 1157 O O . VAL A 1 158 ? 17.717 -2.489 -2.787 1.00 83.94 158 VAL A O 1
ATOM 1160 N N . SER A 1 159 ? 17.753 -0.837 -1.265 1.00 78.50 159 SER A N 1
ATOM 1161 C CA . SER A 1 159 ? 19.198 -0.617 -1.362 1.00 78.50 159 SER A CA 1
ATOM 1162 C C . SER A 1 159 ? 20.002 -1.823 -0.866 1.00 78.50 159 SER A C 1
ATOM 1164 O O . SER A 1 159 ? 21.011 -2.172 -1.472 1.00 78.50 159 SER A O 1
ATOM 1166 N N . LEU A 1 160 ? 19.543 -2.480 0.204 1.00 81.00 160 LEU A N 1
ATOM 1167 C CA . LEU A 1 160 ? 20.154 -3.690 0.760 1.00 81.00 160 LEU A CA 1
ATOM 1168 C C . LEU A 1 160 ? 20.018 -4.894 -0.174 1.00 81.00 160 LEU A C 1
ATOM 1170 O O . LEU A 1 160 ? 20.991 -5.613 -0.374 1.00 81.00 160 LEU A O 1
ATOM 1174 N N . THR A 1 161 ? 18.842 -5.106 -0.770 1.00 76.38 161 THR A N 1
ATOM 1175 C CA . THR A 1 161 ? 18.608 -6.239 -1.683 1.00 76.38 161 THR A CA 1
ATOM 1176 C C . THR A 1 161 ? 19.497 -6.189 -2.921 1.00 76.38 161 THR A C 1
ATOM 1178 O O . THR A 1 161 ? 19.814 -7.227 -3.477 1.00 76.38 161 THR A O 1
ATOM 1181 N N . ALA A 1 162 ? 19.931 -5.007 -3.353 1.00 69.31 162 ALA A N 1
ATOM 1182 C CA . ALA A 1 162 ? 20.809 -4.881 -4.511 1.00 69.31 162 ALA A CA 1
ATOM 1183 C C . ALA A 1 162 ? 22.301 -5.117 -4.212 1.00 69.31 162 ALA A C 1
ATOM 1185 O O . ALA A 1 162 ? 23.105 -5.153 -5.143 1.00 69.31 162 ALA A O 1
ATOM 1186 N N . LEU A 1 163 ? 22.677 -5.235 -2.933 1.00 65.62 163 LEU A N 1
ATOM 1187 C CA . LEU A 1 163 ? 24.046 -5.538 -2.505 1.00 65.62 163 LEU A CA 1
ATOM 1188 C C . LEU A 1 163 ? 24.301 -7.043 -2.313 1.00 65.62 163 LEU A C 1
ATOM 1190 O O . LEU A 1 163 ? 25.462 -7.427 -2.171 1.00 65.62 163 LEU A O 1
ATOM 1194 N N . VAL A 1 164 ? 23.245 -7.864 -2.283 1.00 61.78 164 VAL A N 1
ATOM 1195 C CA . VAL A 1 164 ? 23.283 -9.326 -2.081 1.00 61.78 164 VAL A CA 1
ATOM 1196 C C . VAL A 1 164 ? 23.013 -10.035 -3.401 1.00 61.78 164 VAL A C 1
ATOM 1198 O O . VAL A 1 164 ? 23.727 -11.022 -3.679 1.00 61.78 164 VAL A O 1
#

pLDDT: mean 83.45, std 7.74, range [55.19, 93.56]

Radius of gyration: 18.82 Å; chains: 1; bounding box: 44×32×52 Å

Sequence (164 aa):
MERRQFVASLVAGGCAGMCVDLTLFPLDTIKTRLQSQQGFHKAGGFGGIYAGVPSAAVGSFPNAAAFFVTYECTKSLLGASG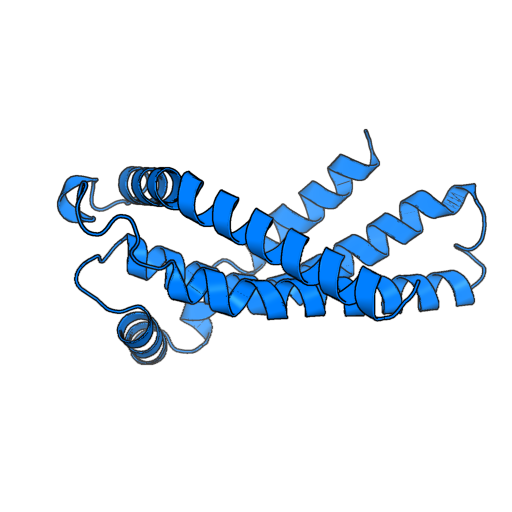AFAAPRAAPVSHMLAASLGEIVACLIRVPTEVVKQRTQASPSSTTYNMLLATLREEGVRGLYRGYGSTVLREVSSVSLTALV

Secondary structure (DSSP, 8-state):
--HHHHHHHHHHHHHHHHHHHHHHHHHHHHHHHHT-TT-TTTTTTTS-TTTTHHHHHHHHHHHHHHHHHHHHHHHHHHHHTSTT-SGGGHHHHHHHHHHHHHHHHHHHHHHHHHHHHHHHH-TTS-HHHHHHHHHHHTHHHHHTTTHHHHHHHHHHHHHHHTT-

Foldseek 3Di:
DPPVVVVVVVVVVLVVVLVVCVVCLLVVLQVLLCVDPVHQVQLPNNPQSCFLVVLVSVLPVVLVVQLVVQLVVQLVVLCVVVPCVDPVNVLVSNLVSNLRSQLRSLVSVQLSVLLSSQRSSPSVDHSVVSSVCQCVPVNPVSSCVCSVVSSVVSSVVSVVVSVD

InterPro domains:
  IPR018108 Mitochondrial carrier protein, transmembrane region [PF00153] (4-79)
  IPR018108 Mitochondrial carrier protein, transmembrane region [PF00153] (91-161)
  IPR018108 Mitochondrial carrier protein, transmembrane region [PS50920] (4-77)
  IPR018108 Mitochondrial carrier protein, transmembrane region [PS50920] (89-164)
  IPR023395 Mitochondrial carrier protein domain superfamily [G3DSA:1.50.40.10] (6-164)
  IPR023395 Mitochondrial carrier protein domain superfamily [SSF103506] (4-158)

Organism: NCBI:txid32473